Protein AF-A0A2N1T8G1-F1 (afdb_monomer_lite)

Structure (mmCIF, N/CA/C/O backbone):
data_AF-A0A2N1T8G1-F1
#
_entry.id   AF-A0A2N1T8G1-F1
#
loop_
_atom_site.group_PDB
_atom_site.id
_atom_site.type_symbol
_atom_site.label_atom_id
_atom_site.label_alt_id
_atom_site.label_comp_id
_atom_site.label_asym_id
_atom_site.label_entity_id
_atom_site.label_seq_id
_atom_site.pdbx_PDB_ins_code
_atom_site.Cartn_x
_atom_site.Cartn_y
_atom_site.Cartn_z
_atom_site.occupancy
_atom_site.B_iso_or_equiv
_atom_site.auth_seq_id
_atom_site.auth_comp_id
_atom_site.auth_asym_id
_atom_site.auth_atom_id
_atom_site.pdbx_PDB_model_num
ATOM 1 N N . MET A 1 1 ? -32.501 -58.660 3.508 1.00 41.69 1 MET A N 1
ATOM 2 C CA . MET A 1 1 ? -32.138 -57.994 2.240 1.00 41.69 1 MET A CA 1
ATOM 3 C C . MET A 1 1 ? -32.208 -56.492 2.484 1.00 41.69 1 MET A C 1
ATOM 5 O O . MET A 1 1 ? -33.275 -56.021 2.848 1.00 41.69 1 MET A O 1
ATOM 9 N N . HIS A 1 2 ? -31.039 -55.834 2.457 1.00 47.12 2 HIS A N 1
ATOM 10 C CA . HIS A 1 2 ? -30.754 -54.389 2.356 1.00 47.12 2 HIS A CA 1
ATOM 11 C C . HIS A 1 2 ? -31.975 -53.507 2.034 1.00 47.12 2 HIS A C 1
ATOM 13 O O . HIS A 1 2 ? -32.719 -53.837 1.124 1.00 47.12 2 HIS A O 1
ATOM 19 N N . VAL A 1 3 ? -32.220 -52.391 2.731 1.00 48.66 3 VAL A N 1
ATOM 20 C CA . VAL A 1 3 ? -31.480 -51.137 2.506 1.00 48.66 3 VAL A CA 1
ATOM 21 C C . VAL A 1 3 ? -31.301 -50.351 3.815 1.00 48.66 3 VAL A C 1
ATOM 23 O O . VAL A 1 3 ? -32.235 -49.754 4.343 1.00 48.66 3 VAL A O 1
ATOM 26 N N . LEU A 1 4 ? -30.062 -50.315 4.310 1.00 47.66 4 LEU A N 1
ATOM 27 C CA . LEU A 1 4 ? -29.561 -49.251 5.177 1.00 47.66 4 LEU A CA 1
ATOM 28 C C . LEU A 1 4 ? -29.530 -47.968 4.339 1.00 47.66 4 LEU A C 1
ATOM 30 O O . LEU A 1 4 ? -28.621 -47.786 3.532 1.00 47.66 4 LEU A O 1
ATOM 34 N N . PHE A 1 5 ? -30.519 -47.089 4.508 1.00 51.06 5 PHE A N 1
ATOM 35 C CA . PHE A 1 5 ? -30.360 -45.693 4.115 1.00 51.06 5 PHE A CA 1
ATOM 36 C C . PHE A 1 5 ? -29.264 -45.114 5.008 1.00 51.06 5 PHE A C 1
ATOM 38 O O . PHE A 1 5 ? -29.493 -44.743 6.161 1.00 51.06 5 PHE A O 1
ATOM 45 N N . SER A 1 6 ? -28.042 -45.120 4.481 1.00 49.47 6 SER A N 1
ATOM 46 C CA . SER A 1 6 ? -26.928 -44.348 4.999 1.00 49.47 6 SER A CA 1
ATOM 47 C C . SER A 1 6 ? -27.432 -42.931 5.220 1.00 49.47 6 SER A C 1
ATOM 49 O O . SER A 1 6 ? -27.806 -42.249 4.263 1.00 49.47 6 SER A O 1
ATOM 51 N N . ARG A 1 7 ? -27.476 -42.508 6.486 1.00 52.97 7 ARG A N 1
ATOM 52 C CA . ARG A 1 7 ? -27.578 -41.099 6.843 1.00 52.97 7 ARG A CA 1
ATOM 53 C C . ARG A 1 7 ? -26.462 -40.402 6.082 1.00 52.97 7 ARG A C 1
ATOM 55 O O . ARG A 1 7 ? -25.297 -40.535 6.446 1.00 52.97 7 ARG A O 1
ATOM 62 N N . ILE A 1 8 ? -26.818 -39.728 4.995 1.00 57.69 8 ILE A N 1
ATOM 63 C CA . ILE A 1 8 ? -25.954 -38.728 4.388 1.00 57.69 8 ILE A CA 1
ATOM 64 C C . ILE A 1 8 ? -25.617 -37.798 5.556 1.00 57.69 8 ILE A C 1
ATOM 66 O O . ILE A 1 8 ? -26.559 -37.312 6.196 1.00 57.69 8 ILE A O 1
ATOM 70 N N . PRO A 1 9 ? -24.338 -37.624 5.932 1.00 51.88 9 PRO A N 1
ATOM 71 C CA . PRO A 1 9 ? -23.998 -36.619 6.920 1.00 51.88 9 PRO A CA 1
ATOM 72 C C . PRO A 1 9 ? -24.573 -35.311 6.389 1.00 51.88 9 PRO A C 1
ATOM 74 O O . PRO A 1 9 ? -24.229 -34.881 5.286 1.00 51.88 9 PRO A O 1
ATOM 77 N N . MET A 1 10 ? -25.540 -34.757 7.128 1.00 53.59 10 MET A N 1
ATOM 78 C CA . MET A 1 10 ? -26.064 -33.426 6.866 1.00 53.59 10 MET A CA 1
ATOM 79 C C . MET A 1 10 ? -24.851 -32.533 6.649 1.00 53.59 10 MET A C 1
ATOM 81 O O . MET A 1 10 ? -23.954 -32.513 7.495 1.00 53.59 10 MET A O 1
ATOM 85 N N . MET A 1 11 ? -24.796 -31.903 5.472 1.00 51.47 11 MET A N 1
ATOM 86 C CA . MET A 1 11 ? -23.758 -30.939 5.128 1.00 51.47 11 MET A CA 1
ATOM 87 C C . MET A 1 11 ? -23.500 -30.055 6.349 1.00 51.47 11 MET A C 1
ATOM 89 O O . MET A 1 11 ? -24.485 -29.623 6.958 1.00 51.47 11 MET A O 1
ATOM 93 N N . PRO A 1 12 ? -22.230 -29.834 6.736 1.00 53.47 12 PRO A N 1
ATOM 94 C CA . PRO A 1 12 ? -21.920 -29.053 7.915 1.00 53.47 12 PRO A CA 1
ATOM 95 C C . PRO A 1 12 ? -22.645 -27.716 7.810 1.00 53.47 12 PRO A C 1
ATOM 97 O O . PRO A 1 12 ? -22.476 -26.958 6.853 1.00 53.47 12 PRO A O 1
ATOM 100 N N . GLU A 1 13 ? -23.544 -27.555 8.775 1.00 53.41 13 GLU A N 1
ATOM 101 C CA . GLU A 1 13 ? -24.067 -26.329 9.341 1.00 53.41 13 GLU A CA 1
ATOM 102 C C . GLU A 1 13 ? -23.376 -25.096 8.762 1.00 53.41 13 GLU A C 1
ATOM 104 O O . GLU A 1 13 ? -22.178 -24.907 8.963 1.00 53.41 13 GLU A O 1
ATOM 109 N N . LYS A 1 14 ? -24.157 -24.344 7.968 1.00 53.72 14 LYS A N 1
ATOM 110 C CA . LYS A 1 14 ? -23.892 -23.002 7.432 1.00 53.72 14 LYS A CA 1
ATOM 111 C C . LYS A 1 14 ? -22.529 -22.480 7.856 1.00 53.72 14 LYS A C 1
ATOM 113 O O . LYS A 1 14 ? -22.374 -22.134 9.021 1.00 53.72 14 LYS A O 1
ATOM 118 N N . TRP A 1 15 ? -21.597 -22.378 6.907 1.00 53.31 15 TRP A N 1
ATOM 119 C CA . TRP A 1 15 ? -20.357 -21.621 7.073 1.00 53.31 15 TRP A CA 1
ATOM 120 C C . TRP A 1 15 ? -20.695 -20.324 7.814 1.00 53.31 15 TRP A C 1
ATOM 122 O O . TRP A 1 15 ? -21.360 -19.441 7.265 1.00 53.31 15 TRP A O 1
ATOM 132 N N . ASN A 1 16 ? -20.403 -20.306 9.114 1.00 56.38 16 ASN A N 1
ATOM 133 C CA . ASN A 1 16 ? -20.979 -19.341 10.027 1.00 56.38 16 ASN A CA 1
ATOM 134 C C . ASN A 1 16 ? -20.192 -18.056 9.815 1.00 56.38 16 ASN A C 1
ATOM 136 O O . ASN A 1 16 ? -19.162 -17.839 10.452 1.00 56.38 16 ASN A O 1
ATOM 140 N N . ILE A 1 17 ? -20.632 -17.240 8.851 1.00 57.66 17 ILE A N 1
ATOM 141 C CA . ILE A 1 17 ? -20.005 -15.958 8.505 1.00 57.66 17 ILE A CA 1
ATOM 142 C C . ILE A 1 17 ? -19.838 -15.098 9.769 1.00 57.66 17 ILE A C 1
ATOM 144 O O . ILE A 1 17 ? -18.932 -14.273 9.840 1.00 57.66 17 ILE A O 1
ATOM 148 N N . ASP A 1 18 ? -20.641 -15.337 10.806 1.00 58.81 18 ASP A N 1
ATOM 149 C CA . ASP A 1 18 ? -20.554 -14.627 12.073 1.00 58.81 18 ASP A CA 1
ATOM 150 C C . ASP A 1 18 ? -19.278 -14.946 12.885 1.00 58.81 18 ASP A C 1
ATOM 152 O O . ASP A 1 18 ? -18.762 -14.042 13.535 1.00 58.81 18 ASP A O 1
ATOM 156 N N . HIS A 1 19 ? -18.668 -16.135 12.760 1.00 56.97 19 HIS A N 1
ATOM 157 C CA . HIS A 1 19 ? -17.336 -16.406 13.342 1.00 56.97 19 HIS A CA 1
ATOM 158 C C . HIS A 1 19 ? -16.199 -15.713 12.584 1.00 56.97 19 HIS A C 1
ATOM 160 O O . HIS A 1 19 ? -15.207 -15.291 13.185 1.00 56.97 19 HIS A O 1
ATOM 166 N N . LEU A 1 20 ? -16.345 -15.564 11.264 1.00 55.97 20 LEU A N 1
ATOM 167 C CA . LEU A 1 20 ? -15.437 -14.737 10.470 1.00 55.97 20 LEU A CA 1
ATOM 168 C C . LEU A 1 20 ? -15.534 -13.277 10.910 1.00 55.97 20 LEU A C 1
ATOM 170 O O . LEU A 1 20 ? -14.499 -12.636 11.073 1.00 55.97 20 LEU A O 1
ATOM 174 N N . LYS A 1 21 ? -16.752 -12.784 11.185 1.00 56.34 21 LYS A N 1
ATOM 175 C CA . LYS A 1 21 ? -16.994 -11.407 11.641 1.00 56.34 21 LYS A CA 1
ATOM 176 C C . LYS A 1 21 ? -16.307 -11.046 12.950 1.00 56.34 21 LYS A C 1
ATOM 178 O O . LYS A 1 21 ? -15.868 -9.913 13.101 1.00 56.34 21 LYS A O 1
ATOM 183 N N . GLU A 1 22 ? -16.163 -12.003 13.854 1.00 59.41 22 GLU A N 1
ATOM 184 C CA . GLU A 1 22 ? -15.492 -11.804 15.141 1.00 59.41 22 GLU A CA 1
ATOM 185 C C . GLU A 1 22 ? -13.975 -11.573 14.989 1.00 59.41 22 GLU A C 1
ATOM 187 O O . GLU A 1 22 ? -13.361 -10.869 15.787 1.00 59.41 22 GLU A O 1
ATOM 192 N N . HIS A 1 23 ? -13.379 -12.090 13.908 1.00 64.12 23 HIS A N 1
ATOM 193 C CA . HIS A 1 23 ? -11.955 -11.936 13.594 1.00 64.12 23 HIS A CA 1
ATOM 194 C C . HIS A 1 23 ? -11.677 -10.834 12.558 1.00 64.12 23 HIS A C 1
ATOM 196 O O . HIS A 1 23 ? -10.515 -10.490 12.340 1.00 64.12 23 HIS A O 1
ATOM 202 N N . ILE A 1 24 ? -12.714 -10.240 11.947 1.00 63.06 24 ILE A N 1
ATOM 203 C CA . ILE A 1 24 ? -12.592 -9.149 10.959 1.00 63.06 24 ILE A CA 1
ATOM 204 C C . ILE A 1 24 ? -11.663 -8.011 11.423 1.00 63.06 24 ILE A C 1
ATOM 206 O O . ILE A 1 24 ? -10.822 -7.597 10.617 1.00 63.06 24 ILE A O 1
ATOM 210 N N . PRO A 1 25 ? -11.724 -7.521 12.683 1.00 64.44 25 PRO A N 1
ATOM 211 C CA . PRO A 1 25 ? -10.860 -6.423 13.124 1.00 64.44 25 PRO A CA 1
ATOM 212 C C . PRO A 1 25 ? -9.366 -6.774 13.082 1.00 64.44 25 PRO A C 1
ATOM 214 O O . PRO A 1 25 ? -8.525 -5.892 12.930 1.00 64.44 25 PRO A O 1
ATOM 217 N N . LEU A 1 26 ? -9.026 -8.063 13.189 1.00 71.50 26 LEU A N 1
ATOM 218 C CA . LEU A 1 26 ? -7.647 -8.544 13.132 1.00 71.50 26 LEU A CA 1
ATOM 219 C C . LEU A 1 26 ? -7.159 -8.732 11.695 1.00 71.50 26 LEU A C 1
ATOM 221 O O . LEU A 1 26 ? -5.965 -8.609 11.458 1.00 71.50 26 LEU A O 1
ATOM 225 N N . VAL A 1 27 ? -8.053 -8.991 10.736 1.00 80.31 27 VAL A N 1
ATOM 226 C CA . VAL A 1 27 ? -7.691 -9.261 9.334 1.00 80.31 27 VAL A CA 1
ATOM 227 C C . VAL A 1 27 ? -7.227 -7.995 8.611 1.00 80.31 27 VAL A C 1
ATOM 229 O O . VAL A 1 27 ? -6.287 -8.055 7.819 1.00 80.31 27 VAL A O 1
ATOM 232 N N . ALA A 1 28 ? -7.839 -6.842 8.900 1.00 83.75 28 ALA A N 1
ATOM 233 C CA . ALA A 1 28 ? -7.528 -5.591 8.209 1.00 83.75 28 ALA A CA 1
ATOM 234 C C . ALA A 1 28 ? -6.033 -5.201 8.285 1.00 83.75 28 ALA A C 1
ATOM 236 O O . ALA A 1 28 ? -5.444 -4.981 7.227 1.00 83.75 28 ALA A O 1
ATOM 237 N N . PRO A 1 29 ? -5.368 -5.190 9.461 1.00 86.38 29 PRO A N 1
ATOM 238 C CA . PRO A 1 29 ? -3.927 -4.944 9.547 1.00 86.38 29 PRO A CA 1
ATOM 239 C C . PRO A 1 29 ? -3.074 -5.868 8.666 1.00 86.38 29 PRO A C 1
ATOM 241 O O . PRO A 1 29 ? -2.113 -5.393 8.065 1.00 86.38 29 PRO A O 1
ATOM 244 N N . TYR A 1 30 ? -3.426 -7.155 8.544 1.00 86.81 30 TYR A N 1
ATOM 245 C CA . TYR A 1 30 ? -2.686 -8.095 7.694 1.00 86.81 30 TYR A CA 1
ATOM 246 C C . TYR A 1 30 ? -2.834 -7.764 6.211 1.00 86.81 30 TYR A C 1
ATOM 248 O O . TYR A 1 30 ? -1.837 -7.764 5.495 1.00 86.81 30 TYR A O 1
ATOM 256 N N . LEU A 1 31 ? -4.040 -7.427 5.749 1.00 88.75 31 LEU A N 1
ATOM 257 C CA . LEU A 1 31 ? -4.259 -7.051 4.347 1.00 88.75 31 LEU A CA 1
ATOM 258 C C . LEU A 1 31 ? -3.486 -5.778 3.977 1.00 88.75 31 LEU A C 1
ATOM 260 O O . LEU A 1 31 ? -2.871 -5.717 2.917 1.00 88.75 31 LEU A O 1
ATOM 264 N N . VAL A 1 32 ? -3.415 -4.807 4.892 1.00 90.44 32 VAL A N 1
ATOM 265 C CA . VAL A 1 32 ? -2.670 -3.553 4.683 1.00 90.44 32 VAL A CA 1
ATOM 266 C C . VAL A 1 32 ? -1.163 -3.779 4.509 1.00 90.44 32 VAL A C 1
ATOM 268 O O . VAL A 1 32 ? -0.501 -2.983 3.844 1.00 90.44 32 VAL A O 1
ATOM 271 N N . THR A 1 33 ? -0.599 -4.879 5.023 1.00 91.75 33 THR A N 1
ATOM 272 C CA . THR A 1 33 ? 0.824 -5.194 4.791 1.00 91.75 33 THR A CA 1
ATOM 273 C C . THR A 1 33 ? 1.155 -5.448 3.319 1.00 91.75 33 THR A C 1
ATOM 275 O O . THR A 1 33 ? 2.298 -5.247 2.912 1.00 91.75 33 THR A O 1
ATOM 278 N N . LEU A 1 34 ? 0.178 -5.801 2.478 1.00 92.88 34 LEU A N 1
ATOM 279 C CA . LEU A 1 34 ? 0.413 -5.973 1.042 1.00 92.88 34 LEU A CA 1
ATOM 280 C C . LEU A 1 34 ? 0.878 -4.674 0.366 1.00 92.88 34 LEU A C 1
ATOM 282 O O . LEU A 1 34 ? 1.582 -4.724 -0.640 1.00 92.88 34 LEU A O 1
ATOM 286 N N . TYR A 1 35 ? 0.597 -3.510 0.956 1.00 92.81 35 TYR A N 1
ATOM 287 C CA . TYR A 1 35 ? 1.049 -2.223 0.425 1.00 92.81 35 TYR A CA 1
ATOM 288 C C . TYR A 1 35 ? 2.570 -2.026 0.515 1.00 92.81 35 TYR A C 1
ATOM 290 O O . TYR A 1 35 ? 3.104 -1.143 -0.157 1.00 92.81 35 TYR A O 1
ATOM 298 N N . TYR A 1 36 ? 3.309 -2.863 1.262 1.00 94.38 36 TYR A N 1
ATOM 299 C CA . TYR A 1 36 ? 4.775 -2.859 1.181 1.00 94.38 36 TYR A CA 1
ATOM 300 C C . TYR A 1 36 ? 5.275 -3.197 -0.227 1.00 94.38 36 TYR A C 1
ATOM 302 O O . TYR A 1 36 ? 6.316 -2.680 -0.632 1.00 94.38 36 TYR A O 1
ATOM 310 N N . PHE A 1 37 ? 4.539 -4.006 -0.997 1.00 93.75 37 PHE A N 1
ATOM 311 C CA . PHE A 1 37 ? 4.913 -4.296 -2.380 1.00 93.75 37 PHE A CA 1
ATOM 312 C C . PHE A 1 37 ? 4.849 -3.053 -3.267 1.00 93.75 37 PHE A C 1
ATOM 314 O O . PHE A 1 37 ? 5.777 -2.818 -4.035 1.00 93.75 37 PHE A O 1
ATOM 321 N N . GLU A 1 38 ? 3.834 -2.202 -3.108 1.00 91.50 38 GLU A N 1
ATOM 322 C CA . GLU A 1 38 ? 3.773 -0.936 -3.847 1.00 91.50 38 GLU A CA 1
ATOM 323 C C . GLU A 1 38 ? 4.922 -0.001 -3.472 1.00 91.50 38 GLU A C 1
ATOM 325 O O . GLU A 1 38 ? 5.497 0.646 -4.344 1.00 91.50 38 GLU A O 1
ATOM 330 N N . ILE A 1 39 ? 5.336 0.024 -2.200 1.00 93.44 39 ILE A N 1
ATOM 331 C CA . ILE A 1 39 ? 6.525 0.785 -1.791 1.00 93.44 39 ILE A CA 1
ATOM 332 C C . ILE A 1 39 ? 7.760 0.269 -2.540 1.00 93.44 39 ILE A C 1
ATOM 334 O O . ILE A 1 39 ? 8.517 1.069 -3.090 1.00 93.44 39 ILE A O 1
ATOM 338 N N . ILE A 1 40 ? 7.941 -1.054 -2.617 1.00 92.44 40 ILE A N 1
ATOM 339 C CA . ILE A 1 40 ? 9.046 -1.674 -3.362 1.00 92.44 40 ILE A CA 1
ATOM 340 C C . ILE A 1 40 ? 8.972 -1.313 -4.852 1.00 92.44 40 ILE A C 1
ATOM 342 O O . ILE A 1 40 ? 10.004 -0.998 -5.438 1.00 92.44 40 ILE A O 1
ATOM 346 N N . PHE A 1 41 ? 7.785 -1.298 -5.462 1.00 90.12 41 PHE A N 1
ATOM 347 C CA . PHE A 1 41 ? 7.610 -0.937 -6.875 1.00 90.12 41 PHE A CA 1
ATOM 348 C C . PHE A 1 41 ? 7.841 0.550 -7.160 1.00 90.12 41 PHE A C 1
ATOM 350 O O . PHE A 1 41 ? 8.332 0.907 -8.231 1.00 90.12 41 PHE A O 1
ATOM 357 N N . ILE A 1 42 ? 7.557 1.424 -6.196 1.00 90.81 42 ILE A N 1
ATOM 358 C CA . ILE A 1 42 ? 7.834 2.859 -6.299 1.00 90.81 42 ILE A CA 1
ATOM 359 C C . ILE A 1 42 ? 9.342 3.145 -6.197 1.00 90.81 42 ILE A C 1
ATOM 361 O O . ILE A 1 42 ? 9.824 4.100 -6.807 1.00 90.81 42 ILE A O 1
ATOM 365 N N . MET A 1 43 ? 10.122 2.333 -5.474 1.00 92.38 43 MET A N 1
ATOM 366 C CA . MET A 1 43 ? 11.552 2.600 -5.252 1.00 92.38 43 MET A CA 1
ATOM 367 C C . MET A 1 43 ? 12.390 2.695 -6.544 1.00 92.38 43 MET A C 1
ATOM 369 O O . MET A 1 43 ? 13.161 3.651 -6.645 1.00 92.38 43 MET A O 1
ATOM 373 N N . PRO A 1 44 ? 12.266 1.798 -7.545 1.00 90.88 44 PRO A N 1
ATOM 374 C CA . PRO A 1 44 ? 12.929 1.962 -8.839 1.00 90.88 44 PRO A CA 1
ATOM 375 C C . PRO A 1 44 ? 12.531 3.252 -9.557 1.00 90.88 44 PRO A C 1
ATOM 377 O O . PRO A 1 44 ? 13.397 3.957 -10.067 1.00 90.88 44 PRO A O 1
ATOM 380 N N . VAL A 1 45 ? 11.244 3.614 -9.545 1.00 91.06 45 VAL A N 1
ATOM 381 C CA . VAL A 1 45 ? 10.769 4.870 -10.150 1.00 91.06 45 VAL A CA 1
ATOM 382 C C . VAL A 1 45 ? 11.438 6.063 -9.467 1.00 91.06 45 VAL A C 1
ATOM 384 O O . VAL A 1 45 ? 12.021 6.920 -10.127 1.00 91.06 45 VAL A O 1
ATOM 387 N N . MET A 1 46 ? 11.456 6.077 -8.134 1.00 93.06 46 MET A N 1
ATOM 388 C CA . MET A 1 46 ? 12.120 7.128 -7.362 1.00 93.06 46 MET A CA 1
ATOM 389 C C . MET A 1 46 ? 13.633 7.143 -7.575 1.00 93.06 46 MET A C 1
ATOM 391 O O . MET A 1 46 ? 14.234 8.215 -7.584 1.00 93.06 46 MET A O 1
ATOM 395 N N . TYR A 1 47 ? 14.259 5.989 -7.802 1.00 94.12 47 TYR A N 1
ATOM 396 C CA . TYR A 1 47 ? 15.682 5.916 -8.124 1.00 94.12 47 TYR A CA 1
ATOM 397 C C . TYR A 1 47 ? 16.004 6.703 -9.396 1.00 94.12 47 TYR A C 1
ATOM 399 O O . TYR A 1 47 ? 17.001 7.422 -9.421 1.00 94.12 47 TYR A O 1
ATOM 407 N N . PHE A 1 48 ? 15.140 6.639 -10.411 1.00 93.69 48 PHE A N 1
ATOM 408 C CA . PHE A 1 48 ? 15.307 7.423 -11.634 1.00 93.69 48 PHE A CA 1
ATOM 409 C C . PHE A 1 48 ? 14.997 8.915 -11.450 1.00 93.69 48 PHE A C 1
ATOM 411 O O . PHE A 1 48 ? 15.644 9.741 -12.086 1.00 93.69 48 PHE A O 1
ATOM 418 N N . VAL A 1 49 ? 14.046 9.277 -10.581 1.00 95.44 49 VAL A N 1
ATOM 419 C CA . VAL A 1 49 ? 13.608 10.678 -10.409 1.00 95.44 49 VAL A CA 1
ATOM 420 C C . VAL A 1 49 ? 14.524 11.477 -9.476 1.00 95.44 49 VAL A C 1
ATOM 422 O O . VAL A 1 49 ? 14.899 12.603 -9.789 1.00 95.44 49 VAL A O 1
ATOM 425 N N . VAL A 1 50 ? 14.876 10.917 -8.317 1.00 94.69 50 VAL A N 1
ATOM 426 C CA . VAL A 1 50 ? 15.604 11.620 -7.239 1.00 94.69 50 VAL A CA 1
ATOM 427 C C . VAL A 1 50 ? 16.957 10.980 -6.907 1.00 94.69 50 VAL A C 1
ATOM 429 O O . VAL A 1 50 ? 17.657 11.418 -5.992 1.00 94.69 50 VAL A O 1
ATOM 432 N N . GLY A 1 51 ? 17.342 9.933 -7.638 1.00 94.38 51 GLY A N 1
ATOM 433 C CA . GLY A 1 51 ? 18.579 9.197 -7.414 1.00 94.38 51 GLY A CA 1
ATOM 434 C C . GLY A 1 51 ? 18.506 8.214 -6.244 1.00 94.38 51 GLY A C 1
ATOM 435 O O . GLY A 1 51 ? 17.503 8.073 -5.541 1.00 94.38 51 GLY A O 1
ATOM 436 N N . LYS A 1 52 ? 19.631 7.531 -6.002 1.00 94.19 52 LYS A N 1
ATOM 437 C CA . LYS A 1 52 ? 19.746 6.459 -4.999 1.00 94.19 52 LYS A CA 1
ATOM 438 C C . LYS A 1 52 ? 19.345 6.898 -3.592 1.00 94.19 52 LYS A C 1
ATOM 440 O O . LYS A 1 52 ? 18.580 6.203 -2.930 1.00 94.19 52 LYS A O 1
ATOM 445 N N . ALA A 1 53 ? 19.887 8.024 -3.129 1.00 95.00 53 ALA A N 1
ATOM 446 C CA . ALA A 1 53 ? 19.636 8.506 -1.774 1.00 95.00 53 ALA A CA 1
ATOM 447 C C . ALA A 1 53 ? 18.160 8.875 -1.584 1.00 95.00 53 ALA A C 1
ATOM 449 O O . ALA A 1 53 ? 17.551 8.452 -0.605 1.00 95.00 53 ALA A O 1
ATOM 450 N N . GLY A 1 54 ? 17.572 9.586 -2.552 1.00 93.25 54 GLY A N 1
ATOM 451 C CA . GLY A 1 54 ? 16.159 9.946 -2.518 1.00 93.25 54 GLY A CA 1
ATOM 452 C C . GLY A 1 54 ? 15.247 8.719 -2.511 1.00 93.25 54 GLY A C 1
ATOM 453 O O . GLY A 1 54 ? 14.362 8.636 -1.670 1.00 93.25 54 GLY A O 1
ATOM 454 N N . ALA A 1 55 ? 15.518 7.715 -3.351 1.00 95.06 55 ALA A N 1
ATOM 455 C CA . ALA A 1 55 ? 14.731 6.481 -3.389 1.00 95.06 55 ALA A CA 1
ATOM 456 C C . ALA A 1 55 ? 14.740 5.713 -2.061 1.00 95.06 55 ALA A C 1
ATOM 458 O O . ALA A 1 55 ? 13.695 5.252 -1.602 1.00 95.06 55 ALA A O 1
ATOM 459 N N . VAL A 1 56 ? 15.912 5.599 -1.426 1.00 95.38 56 VAL A N 1
ATOM 460 C CA . VAL A 1 56 ? 16.048 4.938 -0.120 1.00 95.38 56 VAL A CA 1
ATOM 461 C C . VAL A 1 56 ? 15.295 5.711 0.959 1.00 95.38 56 VAL A C 1
ATOM 463 O O . VAL A 1 56 ? 14.565 5.101 1.736 1.00 95.38 56 VAL A O 1
ATOM 466 N N . LEU A 1 57 ? 15.432 7.041 0.992 1.00 96.19 57 LEU A N 1
ATOM 467 C CA . LEU A 1 57 ? 14.725 7.877 1.963 1.00 96.19 57 LEU A CA 1
ATOM 468 C C . LEU A 1 57 ? 13.208 7.793 1.775 1.00 96.19 57 LEU A C 1
ATOM 470 O O . LEU A 1 57 ? 12.498 7.572 2.749 1.00 96.19 57 LEU A O 1
ATOM 474 N N . THR A 1 58 ? 12.711 7.881 0.539 1.00 94.81 58 THR A N 1
ATOM 475 C CA . THR A 1 58 ? 11.280 7.735 0.244 1.00 94.81 58 THR A CA 1
ATOM 476 C C . THR A 1 58 ? 10.758 6.365 0.665 1.00 94.81 58 THR A C 1
ATOM 478 O O . THR A 1 58 ? 9.746 6.296 1.360 1.00 94.81 58 THR A O 1
ATOM 481 N N . GLY A 1 59 ? 11.456 5.284 0.304 1.00 94.94 59 GLY A N 1
ATOM 482 C CA . GLY A 1 59 ? 11.069 3.929 0.698 1.00 94.94 59 GLY A CA 1
ATOM 483 C C . GLY A 1 59 ? 11.016 3.764 2.217 1.00 94.94 59 GLY A C 1
ATOM 484 O O . GLY A 1 59 ? 10.033 3.253 2.748 1.00 94.94 59 GLY A O 1
A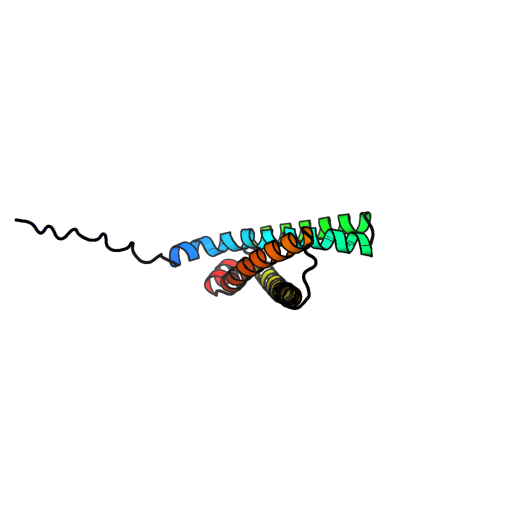TOM 485 N N . LEU A 1 60 ? 12.026 4.273 2.930 1.00 96.56 60 LEU A N 1
ATOM 486 C CA . LEU A 1 60 ? 12.078 4.230 4.391 1.00 96.56 60 LEU A CA 1
ATOM 487 C C . LEU A 1 60 ? 10.931 5.027 5.027 1.00 96.56 60 LEU A C 1
ATOM 489 O O . LEU A 1 60 ? 10.261 4.526 5.927 1.00 96.56 60 LEU A O 1
ATOM 493 N N . THR A 1 61 ? 10.676 6.247 4.550 1.00 96.56 61 THR A N 1
ATOM 494 C CA . THR A 1 61 ? 9.582 7.087 5.051 1.00 96.56 61 THR A CA 1
ATOM 495 C C . THR A 1 61 ? 8.228 6.417 4.837 1.00 96.56 61 THR A C 1
ATOM 497 O O . THR A 1 61 ? 7.451 6.313 5.785 1.00 96.56 61 THR A O 1
ATOM 500 N N . LEU A 1 62 ? 7.952 5.915 3.630 1.00 96.00 62 LEU A N 1
ATOM 501 C CA . LEU A 1 62 ? 6.694 5.227 3.333 1.00 96.00 62 LEU A CA 1
ATOM 502 C C . LEU A 1 62 ? 6.541 3.944 4.154 1.00 96.00 62 LEU A C 1
ATOM 504 O O . LEU A 1 62 ? 5.458 3.684 4.672 1.00 96.00 62 LEU A O 1
ATOM 508 N N . ALA A 1 63 ? 7.617 3.175 4.337 1.00 95.88 63 ALA A N 1
ATOM 509 C CA . ALA A 1 63 ? 7.589 1.958 5.140 1.00 95.88 63 ALA A CA 1
ATOM 510 C C . ALA A 1 63 ? 7.261 2.259 6.610 1.00 95.88 63 ALA A C 1
ATOM 512 O O . ALA A 1 63 ? 6.432 1.573 7.208 1.00 95.88 63 ALA A O 1
ATOM 513 N N . ILE A 1 64 ? 7.859 3.306 7.189 1.00 96.69 64 ILE A N 1
ATOM 514 C CA . ILE A 1 64 ? 7.553 3.750 8.557 1.00 96.69 64 ILE A CA 1
ATOM 515 C C . ILE A 1 64 ? 6.092 4.196 8.660 1.00 96.69 64 ILE A C 1
ATOM 517 O O . ILE A 1 64 ? 5.389 3.754 9.567 1.00 96.69 64 ILE A O 1
ATOM 521 N N . LEU A 1 65 ? 5.613 5.022 7.725 1.00 95.12 65 LEU A N 1
ATOM 522 C CA . LEU A 1 65 ? 4.221 5.481 7.707 1.00 95.12 65 LEU A CA 1
ATOM 523 C C . LEU A 1 65 ? 3.235 4.312 7.611 1.00 95.12 65 LEU A C 1
ATOM 525 O O . LEU A 1 65 ? 2.272 4.266 8.375 1.00 95.12 65 LEU A O 1
ATOM 529 N N . LEU A 1 66 ? 3.504 3.338 6.738 1.00 94.38 66 LEU A N 1
ATOM 530 C CA . LEU A 1 66 ? 2.678 2.141 6.610 1.00 94.38 66 LEU A CA 1
ATOM 531 C C . LEU A 1 66 ? 2.699 1.308 7.898 1.00 94.38 66 LEU A C 1
ATOM 533 O O . LEU A 1 66 ? 1.652 0.870 8.362 1.00 94.38 66 LEU A O 1
ATOM 537 N N . THR A 1 67 ? 3.864 1.158 8.529 1.00 95.00 67 THR A N 1
ATOM 538 C CA . THR A 1 67 ? 4.003 0.436 9.806 1.00 95.00 67 THR A CA 1
ATOM 539 C C . THR A 1 67 ? 3.158 1.089 10.899 1.00 95.00 67 THR A C 1
ATOM 541 O O . THR A 1 67 ? 2.416 0.414 11.611 1.00 95.00 67 THR A O 1
ATOM 544 N N . LEU A 1 68 ? 3.235 2.417 11.019 1.00 93.38 68 LEU A N 1
ATOM 545 C CA . LEU A 1 68 ? 2.435 3.183 11.974 1.00 93.38 68 LEU A CA 1
ATOM 546 C C . LEU A 1 68 ? 0.941 3.027 11.700 1.00 93.38 68 LEU A C 1
ATOM 548 O O . LEU A 1 68 ? 0.157 2.910 12.640 1.00 93.38 68 LEU A O 1
ATOM 552 N N . GLN A 1 69 ? 0.554 2.986 10.429 1.00 92.69 69 GLN A N 1
ATOM 553 C CA . GLN A 1 69 ? -0.827 2.791 10.021 1.00 92.69 69 GLN A CA 1
ATOM 554 C C . GLN A 1 69 ? -1.337 1.381 10.364 1.00 92.69 69 GLN A C 1
ATOM 556 O O . GLN A 1 69 ? -2.426 1.256 10.921 1.00 92.69 69 GLN A O 1
ATOM 561 N N . VAL A 1 70 ? -0.537 0.335 10.132 1.00 91.81 70 VAL A N 1
ATOM 562 C CA . VAL A 1 70 ? -0.846 -1.052 10.534 1.00 91.81 70 VAL A CA 1
ATOM 563 C C . VAL A 1 70 ? -1.027 -1.145 12.052 1.00 91.81 70 VAL A C 1
ATOM 565 O O . VAL A 1 70 ? -2.032 -1.677 12.525 1.00 91.81 70 VAL A O 1
ATOM 568 N N . LEU A 1 71 ? -0.103 -0.568 12.827 1.00 90.69 71 LEU A N 1
ATOM 569 C CA . LEU A 1 71 ? -0.207 -0.524 14.288 1.00 90.69 71 LEU A CA 1
ATOM 570 C C . LEU A 1 71 ? -1.448 0.248 14.745 1.00 90.69 71 LEU A C 1
ATOM 572 O O . LEU A 1 71 ? -2.157 -0.190 15.645 1.00 90.69 71 LEU A O 1
ATOM 576 N N . ALA A 1 72 ? -1.747 1.390 14.130 1.00 87.75 72 ALA A N 1
ATOM 577 C CA . ALA A 1 72 ? -2.895 2.198 14.515 1.00 87.75 72 ALA A CA 1
ATOM 578 C C . ALA A 1 72 ? -4.241 1.538 14.170 1.00 87.75 72 ALA A C 1
ATOM 580 O O . ALA A 1 72 ? -5.210 1.722 14.910 1.00 87.75 72 ALA A O 1
ATOM 581 N N . LEU A 1 73 ? -4.296 0.744 13.095 1.00 86.56 73 LEU A N 1
ATOM 582 C CA . LEU A 1 73 ? -5.442 -0.111 12.785 1.00 86.56 73 LEU A CA 1
ATOM 583 C C . LEU A 1 73 ? -5.590 -1.246 13.798 1.00 86.56 73 LEU A C 1
ATOM 585 O O . LEU A 1 73 ? -6.718 -1.533 14.190 1.00 86.56 73 LEU A O 1
ATOM 589 N N . TYR A 1 74 ? -4.481 -1.832 14.261 1.00 86.56 74 TYR A N 1
ATOM 590 C CA . TYR A 1 74 ? -4.487 -2.835 15.330 1.00 86.56 74 TYR A CA 1
ATOM 591 C C . TYR A 1 74 ? -4.983 -2.255 16.665 1.00 86.56 74 TYR A C 1
ATOM 593 O O . TYR A 1 74 ? -5.786 -2.877 17.353 1.00 86.56 74 TYR A O 1
ATOM 601 N N . PHE A 1 75 ? -4.582 -1.024 16.999 1.00 85.62 75 PHE A N 1
ATOM 602 C CA . PHE A 1 75 ? -5.102 -0.275 18.152 1.00 85.62 75 PHE A CA 1
ATOM 603 C C . PHE A 1 75 ? -6.499 0.327 17.930 1.00 85.62 75 PHE A C 1
ATOM 605 O O . PHE A 1 75 ? -6.951 1.124 18.748 1.00 85.62 75 PHE A O 1
ATOM 612 N N . LYS A 1 76 ? -7.169 -0.021 16.827 1.00 83.06 76 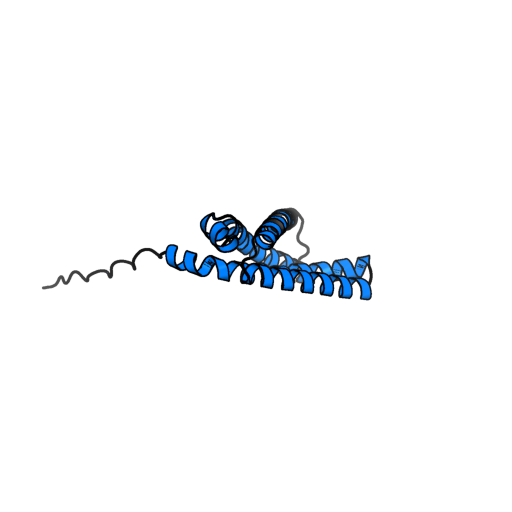LYS A N 1
ATOM 613 C CA . LYS A 1 76 ? -8.551 0.357 16.515 1.00 83.06 76 LYS A CA 1
ATOM 614 C C . LYS A 1 76 ? -8.844 1.865 16.549 1.00 83.06 76 LYS A C 1
ATOM 616 O O . LYS A 1 76 ? -9.934 2.292 16.902 1.00 83.06 76 LYS A O 1
ATOM 621 N N . LYS A 1 77 ? -7.899 2.717 16.136 1.00 83.06 77 LYS A N 1
ATOM 622 C CA . LYS A 1 77 ? -8.129 4.175 16.113 1.00 83.06 77 LYS A CA 1
ATOM 623 C C . LYS A 1 77 ? -9.047 4.593 14.960 1.00 83.06 77 LYS A C 1
ATOM 625 O O . LYS A 1 77 ? -8.695 4.405 13.792 1.00 83.06 77 LYS A O 1
ATOM 630 N N . GLU A 1 78 ? -10.182 5.237 15.253 1.00 84.31 78 GLU A N 1
ATOM 631 C CA . GLU A 1 78 ? -11.165 5.632 14.226 1.00 84.31 78 GLU A CA 1
ATOM 632 C C . GLU A 1 78 ? -10.578 6.523 13.115 1.00 84.31 78 GLU A C 1
ATOM 634 O O . GLU A 1 78 ? -10.887 6.337 11.935 1.00 84.31 78 GLU A O 1
ATOM 639 N N . ILE A 1 79 ? -9.707 7.476 13.465 1.00 86.44 79 ILE A N 1
ATOM 640 C CA . ILE A 1 79 ? -9.055 8.362 12.485 1.00 86.44 79 ILE A CA 1
ATOM 641 C C . ILE A 1 79 ? -8.245 7.536 11.480 1.00 86.44 79 ILE A C 1
ATOM 643 O O . ILE A 1 79 ? -8.339 7.755 10.273 1.00 86.44 79 ILE A O 1
ATOM 647 N N . ASN A 1 80 ? -7.499 6.542 11.961 1.00 87.81 80 ASN A N 1
ATOM 648 C CA . ASN A 1 80 ? -6.673 5.688 11.116 1.00 87.81 80 ASN A CA 1
ATOM 649 C C . ASN A 1 80 ? -7.514 4.778 10.223 1.00 87.81 80 ASN A C 1
ATOM 651 O O . ASN A 1 80 ? -7.143 4.587 9.069 1.00 87.81 80 ASN A O 1
ATOM 655 N N . ARG A 1 81 ? -8.677 4.305 10.687 1.00 88.12 81 ARG A N 1
ATOM 656 C CA . ARG A 1 81 ? -9.652 3.602 9.836 1.00 88.12 81 ARG A CA 1
ATOM 657 C C . ARG A 1 81 ? -10.095 4.462 8.652 1.00 88.12 81 ARG A C 1
ATOM 659 O O . ARG A 1 81 ? -10.095 3.990 7.520 1.00 88.12 81 ARG A O 1
ATOM 666 N N . ARG A 1 82 ? -10.436 5.733 8.896 1.00 89.38 82 ARG A N 1
ATOM 667 C CA . ARG A 1 82 ? -10.853 6.670 7.835 1.00 89.38 82 ARG A CA 1
ATOM 668 C C . ARG A 1 82 ? -9.718 6.955 6.852 1.00 89.38 82 ARG A C 1
ATOM 670 O O . ARG A 1 82 ? -9.939 6.912 5.648 1.00 89.38 82 ARG A O 1
ATOM 677 N N . ILE A 1 83 ? -8.506 7.194 7.360 1.00 90.56 83 ILE A N 1
ATOM 678 C CA . ILE A 1 83 ? -7.310 7.366 6.522 1.00 90.56 83 ILE A CA 1
ATOM 679 C C . ILE A 1 83 ? -7.078 6.115 5.668 1.00 90.56 83 ILE A C 1
ATOM 681 O O . ILE A 1 83 ? -6.841 6.236 4.471 1.00 90.56 83 ILE A O 1
ATOM 685 N N . GLN A 1 84 ? -7.206 4.918 6.251 1.00 92.00 84 GLN A N 1
ATOM 686 C CA . GLN A 1 84 ? -7.016 3.669 5.520 1.00 92.00 84 GLN A CA 1
ATOM 687 C C . GLN A 1 84 ? -8.037 3.500 4.401 1.00 92.00 84 GLN A C 1
ATOM 689 O O . GLN A 1 84 ? -7.660 3.096 3.306 1.00 92.00 84 GLN A O 1
ATOM 694 N N . LEU A 1 85 ? -9.308 3.817 4.659 1.00 90.88 85 LEU A N 1
ATOM 695 C CA . LEU A 1 85 ? -10.357 3.777 3.642 1.00 90.88 85 LEU A CA 1
ATOM 696 C C . LEU A 1 85 ? -10.029 4.704 2.468 1.00 90.88 85 LEU A C 1
ATOM 698 O O . LEU A 1 85 ? -10.105 4.267 1.328 1.00 90.88 85 LEU A O 1
ATOM 702 N N . ILE A 1 86 ? -9.581 5.934 2.738 1.00 92.75 86 ILE A N 1
ATOM 703 C CA . ILE A 1 86 ? -9.187 6.887 1.687 1.00 92.75 86 ILE A CA 1
ATOM 704 C C . ILE A 1 86 ? -7.995 6.359 0.880 1.00 92.75 86 ILE A C 1
ATOM 706 O O . ILE A 1 86 ? -8.021 6.391 -0.347 1.00 92.75 86 ILE A O 1
ATOM 710 N N . ILE A 1 87 ? -6.953 5.862 1.556 1.00 92.31 87 ILE A N 1
ATOM 711 C CA . ILE A 1 87 ? -5.773 5.302 0.880 1.00 92.31 87 ILE A CA 1
ATOM 712 C C . ILE A 1 87 ? -6.179 4.113 0.008 1.00 92.31 87 ILE A C 1
ATOM 714 O O . ILE A 1 87 ? -5.730 4.018 -1.127 1.00 92.31 87 ILE A O 1
ATOM 718 N N . THR A 1 88 ? -7.034 3.233 0.527 1.00 93.12 88 THR A N 1
ATOM 719 C CA . THR A 1 88 ? -7.485 2.024 -0.175 1.00 93.12 88 THR A CA 1
ATOM 720 C C . THR A 1 88 ? -8.346 2.366 -1.385 1.00 93.12 88 THR A C 1
ATOM 722 O O . THR A 1 88 ? -8.174 1.753 -2.427 1.00 93.12 88 THR A O 1
ATOM 725 N N . ASP A 1 89 ? -9.205 3.380 -1.298 1.00 92.50 89 ASP A N 1
ATOM 726 C CA . ASP A 1 89 ? -10.027 3.831 -2.426 1.00 92.50 89 ASP A CA 1
ATOM 727 C C . ASP A 1 89 ? -9.165 4.398 -3.573 1.00 92.50 89 ASP A C 1
ATOM 729 O O . ASP A 1 89 ? -9.286 3.992 -4.732 1.00 92.50 89 ASP A O 1
ATOM 733 N N . ILE A 1 90 ? -8.197 5.262 -3.240 1.00 92.69 90 ILE A N 1
ATOM 734 C CA . ILE A 1 90 ? -7.238 5.808 -4.216 1.00 92.69 90 ILE A CA 1
ATOM 735 C C . ILE A 1 90 ? -6.376 4.691 -4.816 1.00 92.69 90 ILE A C 1
ATOM 737 O O . ILE A 1 90 ? -6.165 4.650 -6.030 1.00 92.69 90 ILE A O 1
ATOM 741 N N . HIS A 1 91 ? -5.873 3.793 -3.968 1.00 94.00 91 HIS A N 1
ATOM 742 C CA . HIS A 1 91 ? -5.040 2.671 -4.380 1.00 94.00 91 HIS A CA 1
ATOM 743 C C . HIS A 1 91 ? -5.798 1.736 -5.326 1.00 94.00 91 HIS A C 1
ATOM 745 O O . HIS A 1 91 ? -5.301 1.435 -6.409 1.00 94.00 91 HIS A O 1
ATOM 751 N N . PHE A 1 92 ? -7.027 1.357 -4.977 1.00 92.88 92 PHE A N 1
ATOM 752 C CA . PHE A 1 92 ? -7.877 0.507 -5.800 1.00 92.88 92 PHE A CA 1
ATOM 753 C C . PHE A 1 92 ? -8.104 1.117 -7.188 1.00 92.88 92 PHE A C 1
ATOM 755 O O . PHE A 1 92 ? -7.897 0.444 -8.199 1.00 92.88 92 PHE A O 1
ATOM 762 N N . ALA A 1 93 ? -8.459 2.405 -7.257 1.00 93.44 93 ALA A N 1
ATOM 763 C CA . ALA A 1 93 ? -8.658 3.103 -8.525 1.00 93.44 93 ALA A CA 1
ATOM 764 C C . ALA A 1 93 ? -7.376 3.144 -9.378 1.00 93.44 93 ALA A C 1
ATOM 766 O O . ALA A 1 93 ? -7.421 2.873 -10.581 1.00 93.44 93 ALA A O 1
ATOM 767 N N . TYR A 1 94 ? -6.230 3.441 -8.756 1.00 92.12 94 TYR A N 1
ATOM 768 C CA . TYR A 1 94 ? -4.928 3.447 -9.423 1.00 92.12 94 TYR A CA 1
ATOM 769 C C . TYR A 1 94 ? -4.566 2.064 -9.974 1.00 92.12 94 TYR A C 1
ATOM 771 O O . TYR A 1 94 ? -4.275 1.929 -11.165 1.00 92.12 94 TYR A O 1
ATOM 779 N N . VAL A 1 95 ? -4.614 1.024 -9.138 1.00 92.00 95 VAL A N 1
ATOM 780 C CA . VAL A 1 95 ? -4.206 -0.322 -9.545 1.00 92.00 95 VAL A CA 1
ATOM 781 C C . VAL A 1 95 ? -5.145 -0.871 -10.613 1.00 92.00 95 VAL A C 1
ATOM 783 O O . VAL A 1 95 ? -4.670 -1.437 -11.601 1.00 92.00 95 VAL A O 1
ATOM 786 N N . LEU A 1 96 ? -6.453 -0.634 -10.494 1.00 91.62 96 LEU A N 1
ATOM 787 C CA . LEU A 1 96 ? -7.423 -1.068 -11.494 1.00 91.62 96 LEU A CA 1
ATOM 788 C C . LEU A 1 96 ? -7.140 -0.421 -12.853 1.00 91.62 96 LEU A C 1
ATOM 790 O O . LEU A 1 96 ? -7.104 -1.118 -13.865 1.00 91.62 96 LEU A O 1
ATOM 794 N N . ALA A 1 97 ? -6.862 0.886 -12.878 1.00 90.88 97 ALA A N 1
ATOM 795 C CA . ALA A 1 97 ? -6.481 1.580 -14.104 1.00 90.88 97 ALA A CA 1
ATOM 796 C C . ALA A 1 97 ? -5.201 0.992 -14.723 1.00 90.88 97 ALA A C 1
ATOM 798 O O . ALA A 1 97 ? -5.140 0.804 -15.939 1.00 90.88 97 ALA A O 1
ATOM 799 N N . THR A 1 98 ? -4.197 0.644 -13.907 1.00 87.75 98 THR A N 1
ATOM 800 C CA . THR A 1 98 ? -2.966 0.012 -14.414 1.00 87.75 98 THR A CA 1
ATOM 801 C C . THR A 1 98 ? -3.203 -1.391 -14.975 1.00 87.75 98 THR A C 1
ATOM 803 O O . THR A 1 98 ? -2.641 -1.722 -16.014 1.00 87.75 98 THR A O 1
ATOM 806 N N . LEU A 1 99 ? -4.070 -2.196 -14.351 1.00 89.44 99 LEU A N 1
ATOM 807 C CA . LEU A 1 99 ? -4.416 -3.537 -14.837 1.00 89.44 99 LEU A CA 1
ATOM 808 C C . LEU A 1 99 ? -5.225 -3.493 -16.137 1.00 89.44 99 LEU A C 1
ATOM 810 O O . LEU A 1 99 ? -5.003 -4.311 -17.025 1.00 89.44 99 LEU A O 1
ATOM 814 N N . VAL A 1 100 ? -6.138 -2.527 -16.276 1.00 89.50 100 VAL A N 1
ATOM 815 C CA . VAL A 1 100 ? -6.865 -2.314 -17.535 1.00 89.50 100 VAL A CA 1
ATOM 816 C C . VAL A 1 100 ? -5.901 -1.889 -18.639 1.00 89.50 100 VAL A C 1
ATOM 818 O O . VAL A 1 100 ? -5.959 -2.441 -19.733 1.00 89.50 100 VAL A O 1
ATOM 821 N N . ASN A 1 101 ? -4.980 -0.963 -18.352 1.00 86.88 101 ASN A N 1
ATOM 822 C CA . ASN A 1 101 ? -3.979 -0.528 -19.327 1.00 86.88 101 ASN A CA 1
ATOM 823 C C . ASN A 1 101 ? -3.101 -1.699 -19.798 1.00 86.88 101 ASN A C 1
ATOM 825 O O . ASN A 1 101 ? -2.907 -1.872 -21.000 1.00 86.88 101 ASN A O 1
ATOM 829 N N . PHE A 1 102 ? -2.672 -2.552 -18.867 1.00 82.75 102 PHE A N 1
ATOM 830 C CA . PHE A 1 102 ? -1.935 -3.773 -19.178 1.00 82.75 102 PHE A CA 1
ATOM 831 C C . PHE A 1 102 ? -2.687 -4.712 -20.123 1.00 82.75 102 PHE A C 1
ATOM 833 O O . PHE A 1 102 ? -2.087 -5.269 -21.033 1.00 82.75 102 PHE A O 1
ATOM 840 N N . GLY A 1 103 ? -4.002 -4.869 -19.945 1.00 82.94 103 GLY A N 1
ATOM 841 C CA . GLY A 1 103 ? -4.820 -5.698 -20.833 1.00 82.94 103 GLY A CA 1
ATOM 842 C C . GLY A 1 103 ? -5.049 -5.104 -22.229 1.00 82.94 103 GLY A C 1
ATOM 843 O O . GLY A 1 103 ? -5.517 -5.822 -23.110 1.00 82.94 103 GLY A O 1
ATOM 844 N N . MET A 1 104 ? -4.763 -3.813 -22.433 1.00 84.44 104 MET A N 1
ATOM 845 C CA . MET A 1 104 ? -5.011 -3.099 -23.692 1.00 84.44 104 MET A CA 1
ATOM 846 C C . MET A 1 104 ? -3.753 -2.871 -24.542 1.00 84.44 104 MET A C 1
ATOM 848 O O . MET A 1 104 ? -3.897 -2.591 -25.730 1.00 84.44 104 MET A O 1
ATOM 852 N N . HIS A 1 105 ? -2.552 -2.963 -23.966 1.00 78.56 105 HIS A N 1
ATOM 853 C CA . HIS A 1 105 ? -1.287 -2.787 -24.688 1.00 78.56 105 HIS A CA 1
ATOM 854 C C . HIS A 1 105 ? -0.618 -4.122 -25.023 1.00 78.56 105 HIS A C 1
ATOM 856 O O . HIS A 1 105 ? -0.784 -5.111 -24.309 1.00 78.56 105 HIS A O 1
ATOM 862 N N . ASP A 1 106 ? 0.168 -4.126 -26.103 1.00 70.38 106 ASP A N 1
ATOM 863 C CA . ASP A 1 106 ? 0.996 -5.270 -26.470 1.00 70.38 106 ASP A CA 1
ATOM 864 C C . ASP A 1 106 ? 1.997 -5.574 -25.349 1.00 70.38 106 ASP A C 1
ATOM 866 O O . ASP A 1 106 ? 2.684 -4.697 -24.821 1.00 70.38 106 ASP A O 1
ATOM 870 N N . PHE A 1 107 ? 2.016 -6.838 -24.939 1.00 68.06 107 PHE A N 1
ATOM 871 C CA . PHE A 1 107 ? 2.750 -7.290 -23.771 1.00 68.06 107 PHE A CA 1
ATOM 872 C C . PHE A 1 107 ? 4.166 -7.740 -24.153 1.00 68.06 107 PHE A C 1
ATOM 874 O O . PHE A 1 107 ? 4.346 -8.814 -24.725 1.00 68.06 107 PHE A O 1
ATOM 881 N N . ASP A 1 108 ? 5.177 -6.959 -23.763 1.00 68.88 108 ASP A N 1
ATOM 882 C CA . ASP A 1 108 ? 6.590 -7.229 -24.083 1.00 68.88 108 ASP A CA 1
ATOM 883 C C . ASP A 1 108 ? 7.245 -8.337 -23.227 1.00 68.88 108 ASP A C 1
ATOM 885 O O . ASP A 1 108 ? 8.432 -8.634 -23.372 1.00 68.88 108 ASP A O 1
ATOM 889 N N . GLY A 1 109 ? 6.500 -9.017 -22.346 1.00 66.81 109 GLY A N 1
ATOM 890 C CA . GLY A 1 109 ? 6.990 -10.258 -21.730 1.00 66.81 109 GLY A CA 1
ATOM 891 C C . GLY A 1 109 ? 7.993 -10.101 -20.587 1.00 66.81 109 GLY A C 1
ATOM 892 O O . GLY A 1 109 ? 8.481 -11.113 -20.081 1.00 66.81 109 GLY A O 1
ATOM 893 N N . HIS A 1 110 ? 8.327 -8.883 -20.152 1.00 81.81 110 HIS A N 1
ATOM 894 C CA . HIS A 1 110 ? 9.319 -8.695 -19.096 1.00 81.81 110 HIS A CA 1
ATOM 895 C C . HIS A 1 110 ? 8.850 -9.293 -17.759 1.00 81.81 110 HIS A C 1
ATOM 897 O O . HIS A 1 110 ? 7.794 -8.961 -17.225 1.00 81.81 110 HIS A O 1
ATOM 903 N N . THR A 1 111 ? 9.676 -10.171 -17.179 1.00 81.69 111 THR A N 1
ATOM 904 C CA . THR A 1 111 ? 9.368 -10.927 -15.950 1.00 81.69 111 THR A CA 1
ATOM 905 C C . THR A 1 111 ? 8.991 -10.035 -14.764 1.00 81.69 111 THR A C 1
ATOM 907 O O . THR A 1 111 ? 8.170 -10.424 -13.935 1.00 81.69 111 THR A O 1
ATOM 910 N N . ILE A 1 112 ? 9.581 -8.839 -14.681 1.00 80.88 112 ILE A N 1
ATOM 911 C CA . ILE A 1 112 ? 9.294 -7.863 -13.621 1.00 80.88 112 ILE A CA 1
ATOM 912 C C . ILE A 1 112 ? 7.864 -7.335 -13.754 1.00 80.88 112 ILE A C 1
ATOM 914 O O . ILE A 1 112 ? 7.149 -7.287 -12.756 1.00 80.88 112 ILE A O 1
ATOM 918 N N . ASP A 1 113 ? 7.421 -7.030 -14.973 1.00 82.94 113 ASP A N 1
ATOM 919 C CA . ASP A 1 113 ? 6.076 -6.516 -15.226 1.00 82.94 113 ASP A CA 1
ATOM 920 C C . ASP A 1 113 ? 5.026 -7.569 -14.861 1.00 82.94 113 ASP A C 1
ATOM 922 O O . ASP A 1 113 ? 4.084 -7.271 -14.131 1.00 82.94 113 ASP A O 1
ATOM 926 N N . ILE A 1 114 ? 5.237 -8.835 -15.249 1.00 86.62 114 ILE A N 1
ATOM 927 C CA . ILE A 1 114 ? 4.349 -9.952 -14.864 1.00 86.62 114 ILE A CA 1
ATOM 928 C C . ILE A 1 114 ? 4.214 -10.045 -13.344 1.00 86.62 114 ILE A C 1
ATOM 930 O O . ILE A 1 114 ? 3.104 -10.170 -12.824 1.00 86.62 114 ILE A O 1
ATOM 934 N N . ALA A 1 115 ? 5.339 -9.988 -12.625 1.00 88.12 115 ALA A N 1
ATOM 935 C CA . ALA A 1 115 ? 5.338 -10.067 -11.170 1.00 88.12 115 ALA A CA 1
ATOM 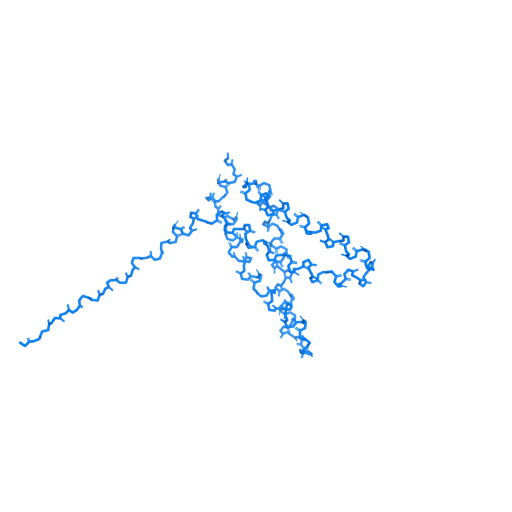936 C C . ALA A 1 115 ? 4.599 -8.876 -10.541 1.00 88.12 115 ALA A C 1
ATOM 938 O O . ALA A 1 115 ? 3.792 -9.073 -9.630 1.00 88.12 115 ALA A O 1
ATOM 939 N N . MET A 1 116 ? 4.822 -7.660 -11.051 1.00 87.69 116 MET A N 1
ATOM 940 C CA . MET A 1 116 ? 4.131 -6.452 -10.598 1.00 87.69 116 MET A CA 1
ATOM 941 C C . MET A 1 116 ? 2.619 -6.560 -10.790 1.00 87.69 116 MET A C 1
ATOM 943 O O . MET A 1 116 ? 1.872 -6.340 -9.838 1.00 87.69 116 MET A O 1
ATOM 947 N N . TYR A 1 117 ? 2.156 -6.948 -11.980 1.00 89.44 117 TYR A N 1
ATOM 948 C CA . TYR A 1 117 ? 0.726 -7.098 -12.254 1.00 89.44 117 TYR A CA 1
ATOM 949 C C . TYR A 1 117 ? 0.089 -8.240 -11.461 1.00 89.44 117 TYR A C 1
ATOM 951 O O . TYR A 1 117 ? -1.020 -8.079 -10.953 1.00 89.44 117 TYR A O 1
ATOM 959 N N . GLY A 1 118 ? 0.793 -9.361 -11.286 1.00 91.12 118 GLY A N 1
ATOM 960 C CA . GLY A 1 118 ? 0.325 -10.474 -10.460 1.00 91.12 118 GLY A CA 1
ATOM 961 C C . GLY A 1 118 ? 0.134 -10.071 -8.997 1.00 91.12 118 GLY A C 1
ATOM 962 O O . GLY A 1 118 ? -0.917 -10.335 -8.414 1.00 91.12 118 GLY A O 1
ATOM 963 N N . ILE A 1 119 ? 1.112 -9.371 -8.417 1.00 92.25 119 ILE A N 1
ATOM 964 C CA . ILE A 1 119 ? 1.011 -8.859 -7.045 1.00 92.25 119 ILE A CA 1
ATOM 965 C C . ILE A 1 119 ? -0.115 -7.827 -6.940 1.00 92.25 119 ILE A C 1
ATOM 967 O O . ILE A 1 119 ? -0.939 -7.923 -6.039 1.00 92.25 119 ILE A O 1
ATOM 971 N N . ARG A 1 120 ? -0.223 -6.900 -7.894 1.00 91.88 120 ARG A N 1
ATOM 972 C CA . ARG A 1 120 ? -1.298 -5.896 -7.949 1.00 91.88 120 ARG A CA 1
ATOM 973 C C . ARG A 1 120 ? -2.693 -6.496 -8.028 1.00 91.88 120 ARG A C 1
ATOM 975 O O . ARG A 1 120 ? -3.610 -6.010 -7.370 1.00 91.88 120 ARG A O 1
ATOM 982 N N . PHE A 1 121 ? -2.851 -7.572 -8.788 1.00 92.25 121 PHE A N 1
ATOM 983 C CA . PHE A 1 121 ? -4.100 -8.315 -8.841 1.00 92.25 121 PHE A CA 1
ATOM 984 C C . PHE A 1 121 ? -4.454 -8.918 -7.474 1.00 92.25 121 PHE A C 1
ATOM 986 O O . PHE A 1 121 ? -5.587 -8.779 -7.016 1.00 92.25 121 PHE A O 1
ATOM 993 N N . ILE A 1 122 ? -3.478 -9.517 -6.782 1.00 92.69 122 ILE A N 1
ATOM 994 C CA . ILE A 1 122 ? -3.660 -10.030 -5.414 1.00 92.69 122 ILE A CA 1
ATOM 995 C C . ILE A 1 122 ? -4.031 -8.892 -4.454 1.00 92.69 122 ILE A C 1
ATOM 997 O O . ILE A 1 122 ? -4.946 -9.055 -3.647 1.00 92.69 122 ILE A O 1
ATOM 1001 N N . THR A 1 123 ? -3.374 -7.735 -4.556 1.00 91.81 123 THR A N 1
ATOM 1002 C CA . THR A 1 123 ? -3.669 -6.579 -3.703 1.00 91.81 123 THR A CA 1
ATOM 1003 C C . THR A 1 123 ? -5.086 -6.054 -3.936 1.00 91.81 123 THR A C 1
ATOM 1005 O O . THR A 1 123 ? -5.798 -5.830 -2.969 1.00 91.81 123 THR A O 1
ATOM 1008 N N . ILE A 1 124 ? -5.572 -5.969 -5.180 1.00 92.38 124 ILE A N 1
ATOM 1009 C CA . ILE A 1 124 ? -6.977 -5.607 -5.448 1.00 92.38 124 ILE A CA 1
ATOM 1010 C C . ILE A 1 124 ? -7.957 -6.601 -4.821 1.00 92.38 124 ILE A C 1
ATOM 1012 O O . ILE A 1 124 ? -8.973 -6.199 -4.250 1.00 92.38 124 ILE A O 1
ATOM 1016 N N . LEU A 1 125 ? -7.669 -7.903 -4.910 1.00 91.31 125 LEU A N 1
ATOM 1017 C CA . LEU A 1 125 ? -8.507 -8.919 -4.273 1.00 91.31 125 LEU A CA 1
ATOM 1018 C C . LEU A 1 125 ? -8.524 -8.781 -2.745 1.00 91.31 125 LEU A C 1
ATOM 1020 O O . LEU A 1 125 ? -9.510 -9.172 -2.126 1.00 91.31 125 LEU A O 1
ATOM 1024 N N . ALA A 1 126 ? -7.470 -8.220 -2.147 1.00 90.38 126 ALA A N 1
ATOM 1025 C CA . ALA A 1 126 ? -7.411 -7.868 -0.732 1.00 90.38 126 ALA A CA 1
ATOM 1026 C C . ALA A 1 126 ? -8.088 -6.521 -0.411 1.00 90.38 126 ALA A C 1
ATOM 1028 O O . ALA A 1 126 ? -8.677 -6.380 0.662 1.00 90.38 126 ALA A O 1
ATOM 1029 N N . ASP A 1 127 ? -8.079 -5.558 -1.332 1.00 89.56 127 ASP A N 1
ATOM 1030 C CA . ASP A 1 127 ? -8.705 -4.245 -1.146 1.00 89.56 127 ASP A CA 1
ATOM 1031 C C . ASP A 1 127 ? -10.231 -4.345 -1.063 1.00 89.56 127 ASP A C 1
ATOM 1033 O O . A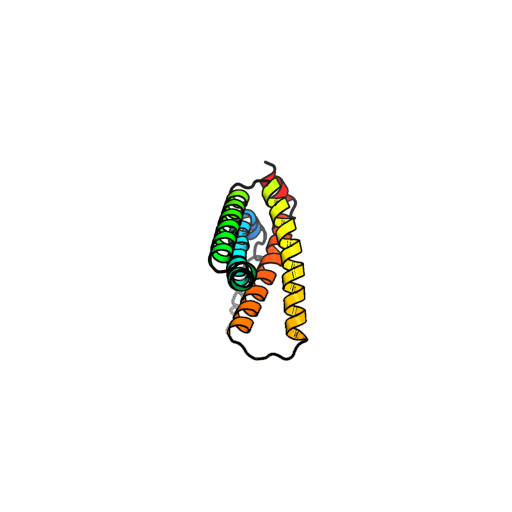SP A 1 127 ? -10.850 -3.679 -0.236 1.00 89.56 127 ASP A O 1
ATOM 1037 N N . ILE A 1 128 ? -10.855 -5.221 -1.859 1.00 89.00 128 ILE A N 1
ATOM 1038 C CA . ILE A 1 128 ? -12.314 -5.440 -1.840 1.00 89.00 128 ILE A CA 1
ATOM 1039 C C . ILE A 1 128 ? -12.826 -5.811 -0.432 1.00 89.00 128 ILE A C 1
ATOM 1041 O O . ILE A 1 128 ? -13.701 -5.107 0.089 1.00 89.00 128 ILE A O 1
ATOM 1045 N N . PRO A 1 129 ? -12.321 -6.877 0.226 1.00 86.88 129 PRO A N 1
ATOM 1046 C CA . PRO A 1 129 ? -12.733 -7.199 1.584 1.00 86.88 129 PRO A CA 1
ATOM 1047 C C . PRO A 1 129 ? -12.294 -6.122 2.580 1.00 86.88 129 PRO A C 1
ATOM 1049 O O . PRO A 1 129 ? -13.044 -5.846 3.510 1.00 86.88 129 PRO A O 1
ATOM 1052 N N . LEU A 1 130 ? -11.146 -5.461 2.382 1.00 86.75 130 LEU A N 1
ATOM 1053 C CA . LEU A 1 130 ? -10.696 -4.378 3.261 1.00 86.75 130 LEU A CA 1
ATOM 1054 C C . LEU A 1 130 ? -11.682 -3.196 3.277 1.00 86.75 130 LEU A C 1
ATOM 1056 O O . LEU A 1 130 ? -12.047 -2.721 4.353 1.00 86.75 130 LEU A O 1
ATOM 1060 N N . ILE A 1 131 ? -12.161 -2.757 2.108 1.00 88.44 131 ILE A N 1
ATOM 1061 C CA . ILE A 1 131 ? -13.175 -1.699 1.980 1.00 88.44 131 ILE A CA 1
ATOM 1062 C C . ILE A 1 131 ? -14.472 -2.135 2.655 1.00 88.44 131 ILE A C 1
ATOM 1064 O O . ILE A 1 131 ? -15.040 -1.378 3.446 1.00 88.44 131 ILE A O 1
ATOM 1068 N N . TRP A 1 132 ? -14.933 -3.357 2.378 1.00 84.56 132 TRP A N 1
ATOM 1069 C CA . TRP A 1 132 ? -16.169 -3.874 2.959 1.00 84.56 132 TRP A CA 1
ATOM 1070 C C . TRP A 1 132 ? -16.099 -3.927 4.492 1.00 84.56 132 TRP A C 1
ATOM 1072 O O . TRP A 1 132 ? -16.992 -3.419 5.170 1.00 84.56 132 TRP A O 1
ATOM 1082 N N . PHE A 1 133 ? -15.002 -4.450 5.042 1.00 82.56 133 PHE A N 1
ATOM 1083 C CA . PHE A 1 133 ? -14.792 -4.584 6.481 1.00 82.56 133 PHE A CA 1
ATOM 1084 C C . PHE A 1 133 ? -14.660 -3.247 7.203 1.00 82.56 133 PHE A C 1
ATOM 1086 O O . PHE A 1 133 ? -15.294 -3.043 8.234 1.00 82.56 133 PHE A O 1
ATOM 1093 N N . LEU A 1 134 ? -13.860 -2.317 6.680 1.00 82.38 134 LEU A N 1
ATOM 1094 C CA . LEU A 1 134 ? -13.645 -1.027 7.341 1.00 82.38 134 LEU A CA 1
ATOM 1095 C C . LEU A 1 134 ? -14.874 -0.102 7.250 1.00 82.38 134 LEU A C 1
ATOM 1097 O O . LEU A 1 134 ? -14.992 0.839 8.048 1.00 82.38 134 LEU A O 1
ATOM 1101 N N . THR A 1 135 ? -15.791 -0.381 6.318 1.00 84.56 135 THR A N 1
ATOM 1102 C CA . THR A 1 135 ? -17.053 0.353 6.134 1.00 84.56 135 THR A CA 1
ATOM 1103 C C . THR A 1 135 ? -18.187 -0.165 7.029 1.00 84.56 135 THR A C 1
ATOM 1105 O O . THR A 1 135 ? -19.085 0.613 7.349 1.00 84.56 135 THR A O 1
ATOM 1108 N N . ASP A 1 136 ? -18.148 -1.426 7.479 1.00 81.38 136 ASP A N 1
ATOM 1109 C CA . ASP A 1 136 ? -19.196 -2.026 8.321 1.00 81.38 136 ASP A CA 1
ATOM 1110 C C . ASP A 1 136 ? -19.429 -1.214 9.614 1.00 81.38 136 ASP A C 1
ATOM 1112 O O . ASP A 1 136 ? -18.493 -0.822 10.321 1.00 81.38 136 ASP A O 1
ATOM 1116 N N . GLU A 1 137 ? -20.698 -0.960 9.942 1.00 72.75 137 GLU A N 1
ATOM 1117 C CA . GLU A 1 137 ? -21.104 -0.227 11.143 1.00 72.75 137 GLU A CA 1
ATOM 1118 C C . GLU A 1 137 ? -20.681 -0.932 12.437 1.00 72.75 137 GLU A C 1
ATOM 1120 O O . GLU A 1 137 ? -20.349 -0.267 13.417 1.00 72.75 137 GLU A O 1
ATOM 1125 N N . LYS A 1 138 ? -20.623 -2.267 12.452 1.00 70.50 138 LYS A N 1
ATOM 1126 C CA . LYS A 1 138 ? -20.157 -3.029 13.619 1.00 70.50 138 LYS A CA 1
ATOM 1127 C C . LYS A 1 138 ? -18.678 -2.785 13.889 1.00 70.50 138 LYS A C 1
ATOM 1129 O O . LYS A 1 138 ? -18.288 -2.564 15.031 1.00 70.50 138 LYS A O 1
ATOM 1134 N N . VAL A 1 139 ? -17.871 -2.767 12.829 1.00 70.81 139 VAL A N 1
ATOM 1135 C CA . VAL A 1 139 ? -16.439 -2.454 12.915 1.00 70.81 139 VAL A CA 1
ATOM 1136 C C . VAL A 1 139 ? -16.251 -0.978 13.257 1.00 70.81 139 VAL A C 1
ATOM 1138 O O . VAL A 1 139 ? -15.400 -0.640 14.068 1.00 70.81 139 VAL A O 1
ATOM 1141 N N . LYS A 1 140 ? -17.087 -0.081 12.724 1.00 73.75 140 LYS A N 1
ATOM 1142 C CA . LYS A 1 140 ? -17.087 1.333 13.123 1.00 73.75 140 LYS A CA 1
ATOM 1143 C C . LYS A 1 140 ? -17.261 1.504 14.633 1.00 73.75 140 LYS A C 1
ATOM 1145 O O . LYS A 1 140 ? -16.510 2.268 15.225 1.00 73.75 140 LYS A O 1
ATOM 1150 N N . LEU A 1 141 ? -18.226 0.807 15.234 1.00 67.75 141 LEU A N 1
ATOM 1151 C CA . LEU A 1 141 ? -18.487 0.880 16.673 1.00 67.75 141 LEU A CA 1
ATOM 1152 C C . LEU A 1 141 ? -17.296 0.378 17.501 1.00 67.75 141 LEU A C 1
ATOM 1154 O O . LEU A 1 141 ? -16.963 0.998 18.502 1.00 67.75 141 LEU A O 1
ATOM 1158 N N . ASP A 1 142 ? -16.614 -0.672 17.044 1.00 74.56 142 ASP A N 1
ATOM 1159 C CA . ASP A 1 142 ? -15.413 -1.230 17.686 1.00 74.56 142 ASP A CA 1
ATOM 1160 C C . ASP A 1 142 ? -14.182 -0.297 17.604 1.00 74.56 142 ASP A C 1
ATOM 1162 O O . ASP A 1 142 ? -13.261 -0.412 18.405 1.00 74.56 142 ASP A O 1
ATOM 1166 N N . TYR A 1 143 ? -14.167 0.651 16.659 1.00 69.50 143 TYR A N 1
ATOM 1167 C CA . TYR A 1 143 ? -13.125 1.683 16.524 1.00 69.50 143 TYR A CA 1
ATOM 1168 C C . TYR A 1 143 ? -13.463 3.009 17.234 1.00 69.50 143 TYR A C 1
ATOM 1170 O O . TYR A 1 143 ? -12.598 3.881 17.352 1.00 69.50 143 TYR A O 1
ATOM 1178 N N . SER A 1 144 ? -14.722 3.197 17.643 1.00 62.75 144 SER A N 1
ATOM 1179 C CA . SER A 1 144 ? -15.212 4.395 18.346 1.00 62.75 144 SER A CA 1
ATOM 1180 C C . SER A 1 144 ? -15.450 4.160 19.847 1.00 62.75 144 SER A C 1
ATOM 1182 O O . SER A 1 144 ? -15.792 5.117 20.544 1.00 62.75 144 SER A O 1
ATOM 1184 N N . ALA A 1 145 ? -15.315 2.91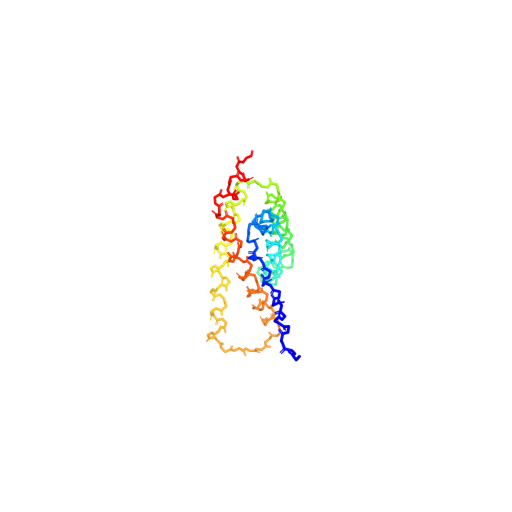4 20.317 1.00 56.84 145 ALA A N 1
ATOM 1185 C CA . ALA A 1 145 ? -15.385 2.514 21.726 1.00 56.84 145 ALA A CA 1
ATOM 1186 C C . ALA A 1 145 ? -14.059 2.773 22.457 1.00 56.84 145 ALA A C 1
ATOM 1188 O O . ALA A 1 145 ? -14.127 3.166 23.644 1.00 56.84 145 ALA A O 1
#

Secondary structure (DSSP, 8-state):
------------S---HHHHHHHHHHHHHHHHTTHHHHHHHHHHHHHHHHHHHHHHHHHHHHHHHHHHHHHHHHTT-HHHHHHHHHHHHHHHHHHHHHHHHHHHS-----HHHHHHHHHHHHHHHHHHHHHHHHH-HHHHHHHH-

pLDDT: mean 81.9, std 14.7, range [41.69, 96.69]

Foldseek 3Di:
DDDDPPPPPDDPDPPPVVVVLVCLLVVLLVLLVLCLVVLVVVLVVQCVVVNDVRSVVSSVVVVVVSVVLSVVSNVLALVSLVVVLVVLVVLLVVLVVVLVVCVVD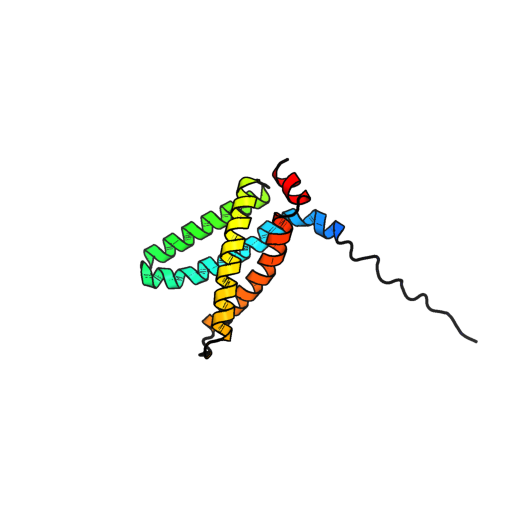DDPPDPVVVVSNVSSVVSNVSSVSSNVSSPDPVSSVVSVD

Sequence (145 aa):
MHVLFSRIPMMPEKWNIDHLKEHIPLVAPYLVTLYYFEIIFIMPVMYFVVGKAGAVLTGLTLAILLTLQVLALYFKKEINRRIQLIITDIHFAYVLATLVNFGMHDFDGHTIDIAMYGIRFITILADIPLIWFLTDEKVKLDYSA

Radius of gyration: 21.13 Å; chains: 1; bounding box: 52×70×48 Å

=== Feature glossary ===
Reading guide. The protein is described through the following features:

Foldseek 3Di. A 3Di character summarizes, for each residue, the relative orientation of the Cα frame of its nearest spatial neighbor. Because it encodes fold topology rather than chemistry, 3Di alignments detect remote structural similarity that sequence alignment misses.

Contact-map, Ramachandran, and PAE plots. Plot images: a contact map (which residues are close in 3D, as an N×N binary image), a Ramachandran scatter (backbone torsion angles, revealing secondary-structure composition at a glance), and — for AlphaFold structures — a PAE heatmap (pairwise prediction confidence).

Radius of gyration, Cα contacts, bounding box. Radius of gyration (Rg) is the root-mean-square distance of Cα atoms from their centroid — a single number for overall size and compactness. A globular domain of N residues has Rg ≈ 2.2·N^0.38 Å; an extended or disordered chain has a much larger Rg. The Cα contact count is the number of residue pairs whose Cα atoms are within 8 Å and are more than four positions apart in sequence — a standard proxy for tertiary packing density. The bounding box is the smallest axis-aligned box enclosing all Cα atoms.

Secondary structure (8-state, DSSP). Eight-state secondary structure (DSSP): H is the canonical α-helix, G the tighter 3₁₀-helix, I the wider π-helix; E/B are β-structure, T and S are turns and bends, and '-' is everything else. DSSP derives these from the pattern of main-chain N–H···O=C hydrogen bonds, not from the sequence.

B-factor. B-factor (Debye–Waller factor) reflects atomic displacement in the crystal lattice. It is an experimental observable (units Å²), not a prediction; low values mean the atom is pinned down, high values mean it moves or is heterogeneous across the crystal.

pLDDT. pLDDT is the predicted lDDT-Cα score: AlphaFold's confidence that the local environment of each residue (all inter-atomic distances within 15 Å) is correctly placed. It is a per-residue number between 0 and 100, with higher meaning more reliable.

Nearest PDB structures. Nearest PDB neighbors are the top structural matches found by Foldseek when searching this structure against the entire Protein Data Bank. Each hit reports a TM-score (0 to 1; >0.5 almost always implies the same fold) and an E-value. These are *structural* homologs — they may share no detectable sequence similarity.

Solvent-accessible surface area. Accessible surface area quantifies burial. A residue with SASA near zero is packed into the hydrophobic core; one with SASA >100 Å² sits on the surface. Computed here via the Shrake–Rupley numerical algorithm with a 1.4 Å probe.

Rendered structure images. Structure images are PyMOL renders from six orthogonal camera directions. Cartoon representation draws helices as coils and strands as arrows; sticks shows the backbone as bonds; surface shows the solvent-excluded envelope. Rainbow coloring maps sequence position to hue (blue→red, N→C); chain coloring assigns a distinct color per polypeptide.

Backbone torsions (φ/ψ). φ (phi) and ψ (psi) are the two rotatable backbone dihedrals per residue: φ is the C(i-1)–N–Cα–C torsion, ψ is the N–Cα–C–N(i+1) torsion, both in degrees on (−180°, 180°]. α-helical residues cluster near (−60°, −45°); β-strand residues near (−120°, +130°). A Ramachandran plot is simply a scatter of (φ, ψ) for every residue.

Predicted aligned error. Predicted Aligned Error (PAE) is an AlphaFold confidence matrix: entry (i, j) is the expected error in the position of residue j, in ångströms, when the prediction is superimposed on the true structure at residue i. Low PAE within a block of residues means that block is internally rigid and well-predicted; high PAE between two blocks means their relative placement is uncertain even if each block individually is confident.

mmCIF coordinates. Structure coordinates are given as an mmCIF _atom_site loop: one row per atom with element, residue name, chain id, sequence number, and x/y/z position in Å. Only the four main-chain atoms per residue are included here; side chains are omitted to keep the record compact.

InterPro / GO / CATH / organism. Database cross-references. InterPro integrates a dozen domain/family signature databases into unified entries with residue-range hits. GO terms attach function/process/location labels with evidence codes. CATH codes position the fold in a four-level structural taxonomy. Organism is the NCBI-taxonomy species name.

Secondary structure (3-state, P-SEA). SS3 is a coarse helix/strand/coil call (letters a/b/c) made by the P-SEA algorithm from inter-Cα distances and dihedrals. It is less detailed than DSSP but needs only Cα positions.

Sequence. Sequence gives the chain of amino acids in standard one-letter code (A=alanine, C=cysteine, …, Y=tyrosine), read N→C. It is the only feature that is directly encoded by the gene; all structural features are derived from the folded form of this sequence.